Protein AF-A0A329R8V1-F1 (afdb_monomer)

Foldseek 3Di:
DDDDDDDDPCPVVVVVVVQVVQVVVVVCCVVVPVVVFAPPVFKDFDDDDRNDTDMDGNDPCCLVPGGDPVCNVVCVVCVVVPDQDDPDDVSNVVSPDDVPPDPPPDD

Solvent-accessible surface area (backbone atoms only — not comparable to full-atom values): 6834 Å² total; per-residue (Å²): 136,83,85,79,85,77,84,79,78,56,62,61,59,52,53,50,50,54,53,52,52,46,48,50,50,54,50,42,46,43,53,72,44,50,58,61,42,32,54,76,92,43,44,45,83,74,53,74,60,88,92,47,77,44,69,50,60,76,51,98,52,43,97,77,71,51,44,41,78,92,45,49,67,61,41,72,76,48,44,63,83,80,42,79,47,70,94,42,74,66,52,32,55,68,57,58,74,52,92,89,64,72,74,84,88,78,130

Sequence (107 aa):
MKNRRLNNKNPIHLSIAIYQLAKLRMLQFYYDCIDFYFDRSDFQYQDMDSDSAYIAFSCEKPFQDCIKPELREHFQEHKYDWFPRDYNTDAAKFDRRTPGLFKDEWS

Organism: NCBI:txid29920

Radius of gyration: 19.55 Å; Cα contacts (8 Å, |Δi|>4): 66; chains: 1; bounding box: 49×34×57 Å

pLDDT: mean 86.56, std 15.16, range [40.62, 98.06]

Mean predicted aligned error: 7.86 Å

Secondary structure (DSSP, 8-state):
-PPP-----THHH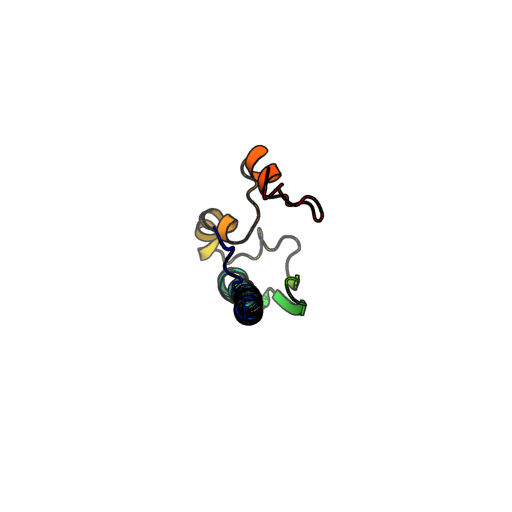HHHHHHHHHHHHHHHIIIIIIIHHB-TTSEEEEEEETTEEEEEESSSSHHHHTB-GGGHHHHHHHGGGTS---SSHHHHHHH---TT----S--

Structure (mmCIF, N/CA/C/O backbone):
data_AF-A0A329R8V1-F1
#
_entry.id   AF-A0A329R8V1-F1
#
loop_
_atom_site.group_PDB
_atom_site.id
_atom_site.type_symbol
_atom_site.label_atom_id
_atom_site.label_alt_id
_atom_site.label_comp_id
_atom_site.label_asym_id
_atom_site.label_entity_id
_atom_site.label_seq_id
_atom_site.pdbx_PDB_ins_code
_atom_site.Cartn_x
_atom_site.Cartn_y
_atom_site.Cartn_z
_atom_site.occupancy
_atom_site.B_iso_or_equiv
_atom_site.auth_seq_id
_atom_site.auth_comp_id
_atom_site.auth_asym_id
_atom_site.auth_atom_id
_atom_site.pdbx_PDB_model_num
ATOM 1 N N . MET A 1 1 ? 32.759 16.607 -37.769 1.00 54.06 1 MET A N 1
ATOM 2 C CA . MET A 1 1 ? 32.896 15.528 -36.761 1.00 54.06 1 MET A CA 1
ATOM 3 C C . MET A 1 1 ? 32.081 14.327 -37.214 1.00 54.06 1 MET A C 1
ATOM 5 O O . MET A 1 1 ? 30.999 14.526 -37.747 1.00 54.06 1 MET A O 1
ATOM 9 N N . LYS A 1 2 ? 32.602 13.102 -37.078 1.00 61.50 2 LYS A N 1
ATOM 10 C CA . LYS A 1 2 ? 31.898 11.878 -37.496 1.00 61.50 2 LYS A CA 1
ATOM 11 C C . LYS A 1 2 ? 31.051 11.387 -36.317 1.00 61.50 2 LYS A C 1
ATOM 13 O O . LYS A 1 2 ? 31.611 11.068 -35.272 1.00 61.50 2 LYS A O 1
ATOM 18 N N . ASN A 1 3 ? 29.727 11.356 -36.463 1.00 64.50 3 ASN A N 1
ATOM 19 C CA . ASN A 1 3 ? 28.836 10.907 -35.391 1.00 64.50 3 ASN A CA 1
ATOM 20 C C . ASN A 1 3 ? 29.094 9.426 -35.078 1.00 64.50 3 ASN A C 1
ATOM 22 O O . ASN A 1 3 ? 29.058 8.574 -35.969 1.00 64.50 3 ASN A O 1
ATOM 26 N N . ARG A 1 4 ? 29.376 9.119 -33.808 1.00 78.12 4 ARG A N 1
ATOM 27 C CA . ARG A 1 4 ? 29.599 7.749 -33.336 1.00 78.12 4 ARG A CA 1
ATOM 28 C C . ARG A 1 4 ? 28.242 7.067 -33.159 1.00 78.12 4 ARG A C 1
ATOM 30 O O . ARG A 1 4 ? 27.441 7.503 -32.340 1.00 78.12 4 ARG A O 1
ATOM 37 N N . ARG A 1 5 ? 27.975 5.990 -33.905 1.00 74.12 5 ARG A N 1
ATOM 38 C CA . ARG A 1 5 ? 26.802 5.134 -33.655 1.00 74.12 5 ARG A CA 1
ATOM 39 C C . ARG A 1 5 ? 27.040 4.332 -32.377 1.00 74.12 5 ARG A C 1
ATOM 41 O O . ARG A 1 5 ? 27.910 3.464 -32.348 1.00 74.12 5 ARG A O 1
ATOM 48 N N . LEU A 1 6 ? 26.282 4.639 -31.330 1.00 72.69 6 LEU A N 1
ATOM 49 C CA . LEU A 1 6 ? 26.233 3.848 -30.104 1.00 72.69 6 LEU A CA 1
ATOM 50 C C . LEU A 1 6 ? 25.145 2.782 -30.262 1.00 72.69 6 LEU A C 1
ATOM 52 O O . LEU A 1 6 ? 24.002 3.108 -30.567 1.00 72.69 6 LEU A O 1
ATOM 56 N N .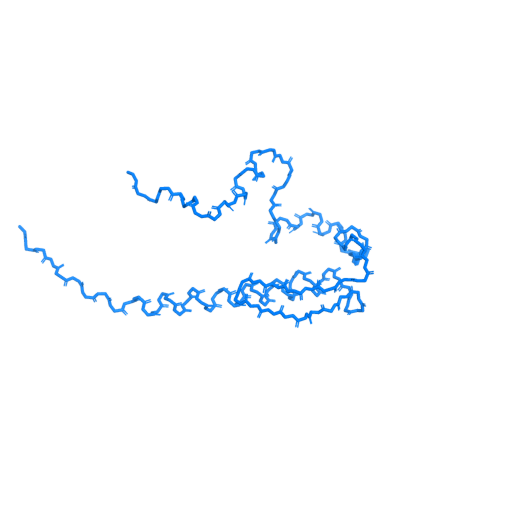 ASN A 1 7 ? 25.502 1.510 -30.083 1.00 69.75 7 ASN A N 1
ATOM 57 C CA . ASN A 1 7 ? 24.542 0.411 -30.107 1.00 69.75 7 ASN A CA 1
ATOM 58 C C . ASN A 1 7 ? 24.135 0.089 -28.664 1.00 69.75 7 ASN A C 1
ATOM 60 O O . ASN A 1 7 ? 24.884 -0.566 -27.937 1.00 69.75 7 ASN A O 1
ATOM 64 N N . ASN A 1 8 ? 22.994 0.622 -28.225 1.00 67.81 8 ASN A N 1
ATOM 65 C CA . ASN A 1 8 ? 22.540 0.483 -26.848 1.00 67.81 8 ASN A CA 1
ATOM 66 C C . ASN A 1 8 ? 21.790 -0.845 -26.657 1.00 67.81 8 ASN A C 1
ATOM 68 O O . ASN A 1 8 ? 20.599 -0.934 -26.932 1.00 67.81 8 ASN A O 1
ATOM 72 N N . LYS A 1 9 ? 22.486 -1.880 -26.170 1.00 65.19 9 LYS A N 1
ATOM 73 C CA . LYS A 1 9 ? 21.876 -3.167 -25.772 1.00 65.19 9 LYS A CA 1
ATOM 74 C C . LYS A 1 9 ? 21.241 -3.138 -24.366 1.00 65.19 9 LYS A C 1
ATOM 76 O O . LYS A 1 9 ? 20.710 -4.145 -23.915 1.00 65.19 9 LYS A O 1
ATOM 81 N N . ASN A 1 10 ? 21.281 -1.990 -23.685 1.00 75.25 10 ASN A N 1
ATOM 82 C CA . ASN A 1 10 ? 20.790 -1.773 -22.320 1.00 75.25 10 ASN A CA 1
ATOM 83 C C . ASN A 1 10 ? 19.250 -1.693 -22.116 1.00 75.25 10 ASN A C 1
ATOM 85 O O . ASN A 1 10 ? 18.831 -1.771 -20.962 1.00 75.25 10 ASN A O 1
ATOM 89 N N . PRO A 1 11 ? 18.371 -1.570 -23.142 1.00 80.06 11 PRO A N 1
ATOM 90 C CA . PRO A 1 11 ? 16.924 -1.514 -22.906 1.00 80.06 11 PRO A CA 1
ATOM 91 C C . PRO A 1 11 ? 16.382 -2.734 -22.156 1.00 80.06 11 PRO A C 1
ATOM 93 O O . PRO A 1 11 ? 15.529 -2.580 -21.295 1.00 80.06 11 PRO A O 1
ATOM 96 N N . ILE A 1 12 ? 16.928 -3.929 -22.412 1.00 85.50 12 ILE A N 1
ATOM 97 C CA . ILE A 1 12 ? 16.493 -5.164 -21.743 1.00 85.50 12 ILE A CA 1
ATOM 98 C C . ILE A 1 12 ? 16.773 -5.102 -20.237 1.00 85.50 12 ILE A C 1
ATOM 100 O O . ILE A 1 12 ? 15.899 -5.425 -19.438 1.00 85.50 12 ILE A O 1
ATOM 104 N N . HIS A 1 13 ? 17.966 -4.659 -19.830 1.00 87.12 13 HIS A N 1
ATOM 105 C CA . HIS A 1 13 ? 18.305 -4.544 -18.408 1.00 87.12 13 HIS A CA 1
ATOM 106 C C . HIS A 1 13 ? 17.442 -3.496 -17.707 1.00 87.12 13 HIS A C 1
ATOM 108 O O . HIS A 1 13 ? 16.982 -3.735 -16.594 1.00 87.12 13 HIS A O 1
ATOM 114 N N . LEU A 1 14 ? 17.183 -2.366 -18.373 1.00 89.19 14 LEU A N 1
ATOM 115 C CA . LEU A 1 14 ? 16.302 -1.329 -17.847 1.00 89.19 14 LEU A CA 1
ATOM 116 C C . LEU A 1 14 ? 14.871 -1.853 -17.665 1.00 89.19 14 LEU A C 1
ATOM 118 O O . LEU A 1 14 ? 14.290 -1.673 -16.599 1.00 89.19 14 LEU A O 1
ATOM 122 N N . SER A 1 15 ? 14.323 -2.545 -18.668 1.00 89.06 15 SER A N 1
ATOM 123 C CA . SER A 1 15 ? 12.988 -3.146 -18.586 1.00 89.06 15 SER A CA 1
ATOM 124 C C . SER A 1 15 ? 12.889 -4.171 -17.456 1.00 89.06 15 SER A C 1
ATOM 126 O O . SER A 1 15 ? 11.915 -4.155 -16.706 1.00 89.06 15 SER A O 1
ATOM 128 N N . ILE A 1 16 ? 13.908 -5.023 -17.290 1.00 91.69 16 ILE A N 1
ATOM 129 C CA . ILE A 1 16 ? 13.970 -5.979 -16.177 1.00 91.69 16 ILE A CA 1
ATOM 130 C C . ILE A 1 16 ? 13.995 -5.230 -14.843 1.00 91.69 16 ILE A C 1
ATOM 132 O O . ILE A 1 16 ? 13.208 -5.557 -13.961 1.00 91.69 16 ILE A O 1
ATOM 136 N N . ALA A 1 17 ? 14.850 -4.217 -14.690 1.00 92.56 17 ALA A N 1
ATOM 137 C CA . ALA A 1 17 ? 14.955 -3.463 -13.445 1.00 92.56 17 ALA A CA 1
ATOM 138 C C . ALA A 1 17 ? 13.630 -2.783 -13.069 1.00 92.56 17 ALA A C 1
ATOM 140 O O . ALA A 1 17 ? 13.177 -2.939 -11.939 1.00 92.56 17 ALA A O 1
ATOM 141 N N . ILE A 1 18 ? 12.972 -2.100 -14.012 1.00 91.62 18 ILE A N 1
ATOM 142 C CA . ILE A 1 18 ? 11.672 -1.447 -13.778 1.00 91.62 18 ILE A CA 1
ATOM 143 C C . ILE A 1 18 ? 10.630 -2.475 -13.329 1.00 91.62 18 ILE A C 1
ATOM 145 O O . ILE A 1 18 ? 9.958 -2.269 -12.322 1.00 91.62 18 ILE A O 1
ATOM 149 N N . TYR A 1 19 ? 10.529 -3.604 -14.034 1.00 92.62 19 TYR A N 1
ATOM 150 C CA . TYR A 1 19 ? 9.554 -4.641 -13.707 1.00 92.62 19 TYR A CA 1
ATOM 151 C C . TYR A 1 19 ? 9.813 -5.285 -12.338 1.00 92.62 19 TYR A C 1
ATOM 153 O O . TYR A 1 19 ? 8.879 -5.497 -11.567 1.00 92.62 19 TYR A O 1
ATOM 161 N N . GLN A 1 20 ? 11.074 -5.568 -12.003 1.00 94.75 20 GLN A N 1
ATOM 162 C CA . GLN A 1 20 ? 11.426 -6.139 -10.699 1.00 94.75 20 GLN A CA 1
ATOM 163 C C . GLN A 1 20 ? 11.193 -5.145 -9.557 1.00 94.75 20 GLN A C 1
ATOM 165 O O . GLN A 1 20 ? 10.688 -5.533 -8.507 1.00 94.75 20 GLN A O 1
ATOM 170 N N . LEU A 1 21 ? 11.503 -3.862 -9.763 1.00 95.31 21 LEU A N 1
ATOM 171 C CA . LEU A 1 21 ? 11.243 -2.819 -8.772 1.00 95.31 21 LEU A CA 1
ATOM 172 C C . LEU A 1 21 ? 9.742 -2.601 -8.554 1.00 95.31 21 LEU A C 1
ATOM 174 O O . LEU A 1 21 ? 9.327 -2.433 -7.412 1.00 95.31 21 LEU A O 1
ATOM 178 N N . ALA A 1 22 ? 8.925 -2.666 -9.609 1.00 93.81 22 ALA A N 1
ATOM 179 C CA . ALA A 1 22 ? 7.470 -2.593 -9.484 1.00 93.81 22 ALA A CA 1
ATOM 180 C C . ALA A 1 22 ? 6.918 -3.752 -8.635 1.00 93.81 22 ALA A C 1
ATOM 182 O O . ALA A 1 22 ? 6.182 -3.518 -7.678 1.00 93.81 22 ALA A O 1
ATOM 183 N N . LYS A 1 23 ? 7.355 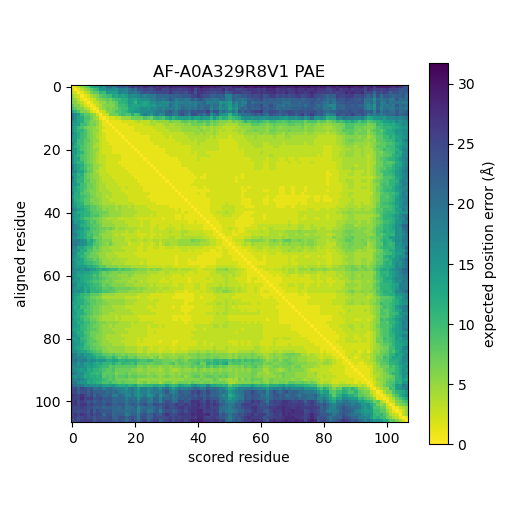-4.992 -8.899 1.00 94.62 23 LYS A N 1
ATOM 184 C CA . LYS A 1 23 ? 6.991 -6.157 -8.071 1.00 94.62 23 LYS A CA 1
ATOM 185 C C . LYS A 1 23 ? 7.416 -6.001 -6.622 1.00 94.62 23 LYS A C 1
ATOM 187 O O . LYS A 1 23 ? 6.631 -6.270 -5.718 1.00 94.62 23 LYS A O 1
ATOM 192 N N . LEU A 1 24 ? 8.660 -5.576 -6.404 1.00 96.44 24 LEU A N 1
ATOM 193 C CA . LEU A 1 24 ? 9.170 -5.349 -5.060 1.00 96.44 24 LEU A CA 1
ATOM 194 C C . LEU A 1 24 ? 8.318 -4.305 -4.340 1.00 96.44 24 LEU A C 1
ATOM 196 O O . LEU A 1 24 ? 7.958 -4.523 -3.191 1.00 96.44 24 LEU A O 1
ATOM 200 N N . ARG A 1 25 ? 7.928 -3.221 -5.021 1.00 95.06 25 ARG A N 1
ATOM 201 C CA . ARG A 1 25 ? 7.074 -2.186 -4.436 1.00 95.06 25 ARG A CA 1
ATOM 202 C C . ARG A 1 25 ? 5.692 -2.717 -4.055 1.00 95.06 25 ARG A C 1
ATOM 204 O O . ARG A 1 25 ? 5.194 -2.344 -2.998 1.00 95.06 25 ARG A O 1
ATOM 211 N N . MET A 1 26 ? 5.106 -3.609 -4.852 1.00 95.25 26 MET A N 1
ATOM 212 C CA . MET A 1 26 ? 3.841 -4.268 -4.503 1.00 95.25 26 MET A CA 1
ATOM 213 C C . MET A 1 26 ? 3.971 -5.173 -3.270 1.00 95.25 26 MET A C 1
ATOM 215 O O . MET A 1 26 ? 3.100 -5.161 -2.403 1.00 95.25 26 MET A O 1
ATOM 219 N N . LEU A 1 27 ? 5.080 -5.912 -3.146 1.00 95.69 27 LEU A N 1
ATOM 220 C CA . LEU A 1 27 ? 5.366 -6.719 -1.953 1.00 95.69 27 LEU A CA 1
ATOM 221 C C . LEU A 1 27 ? 5.619 -5.847 -0.719 1.00 95.69 27 LEU A C 1
ATOM 223 O O . LEU A 1 27 ? 5.105 -6.147 0.352 1.00 95.69 27 LEU A O 1
ATOM 227 N N . GLN A 1 28 ? 6.364 -4.753 -0.869 1.00 96.88 28 GLN A N 1
ATOM 228 C CA . GLN A 1 28 ? 6.575 -3.773 0.196 1.00 96.88 28 GLN A CA 1
ATOM 229 C C . GLN A 1 28 ? 5.253 -3.149 0.642 1.00 96.88 28 GLN A C 1
ATOM 231 O O . GLN A 1 28 ? 5.005 -3.034 1.831 1.00 96.88 28 GLN A O 1
ATOM 236 N N . PHE A 1 29 ? 4.359 -2.809 -0.288 1.00 96.06 29 PHE A N 1
ATOM 237 C CA . PHE A 1 29 ? 3.031 -2.322 0.076 1.00 96.06 29 PHE A CA 1
ATOM 238 C C . PHE A 1 29 ? 2.254 -3.362 0.896 1.00 96.06 29 PHE A C 1
ATOM 240 O O . PHE A 1 29 ? 1.626 -3.020 1.894 1.00 96.06 29 PHE A O 1
ATOM 247 N N . TYR A 1 30 ? 2.341 -4.643 0.537 1.00 96.69 30 TYR A N 1
ATOM 248 C CA . TYR A 1 30 ? 1.722 -5.703 1.328 1.00 96.69 30 TYR A CA 1
ATOM 249 C C . TYR A 1 30 ? 2.334 -5.830 2.733 1.00 96.69 30 TYR A C 1
ATOM 251 O O . TYR A 1 30 ? 1.601 -5.748 3.713 1.00 96.69 30 TYR A O 1
ATOM 259 N N . TYR A 1 31 ? 3.651 -6.016 2.851 1.00 97.31 31 TYR A N 1
ATOM 260 C CA . TYR A 1 31 ? 4.291 -6.324 4.137 1.00 97.31 31 TYR A CA 1
ATOM 261 C C . TYR A 1 31 ? 4.527 -5.090 5.013 1.00 97.31 31 TYR A C 1
ATOM 263 O O . TYR A 1 31 ? 4.236 -5.116 6.206 1.00 97.31 31 TYR A O 1
ATOM 271 N N . ASP A 1 32 ? 5.016 -4.001 4.426 1.00 97.62 32 ASP A N 1
ATOM 272 C CA . ASP A 1 32 ? 5.471 -2.815 5.158 1.00 97.62 32 ASP A CA 1
ATOM 273 C C . ASP A 1 32 ? 4.340 -1.787 5.367 1.00 97.62 32 ASP A C 1
ATOM 275 O O . ASP A 1 32 ? 4.492 -0.852 6.153 1.00 97.62 32 ASP A O 1
ATOM 279 N N . CYS A 1 33 ? 3.199 -1.946 4.682 1.00 96.69 33 CYS A N 1
ATOM 280 C CA . CYS A 1 33 ? 2.003 -1.128 4.899 1.00 96.69 33 CYS A CA 1
ATOM 281 C C . CYS A 1 33 ? 0.836 -1.971 5.429 1.00 96.69 33 CYS A C 1
ATOM 283 O O . CYS A 1 33 ? 0.432 -1.796 6.578 1.00 96.69 33 CYS A O 1
ATOM 285 N N . ILE A 1 34 ? 0.296 -2.898 4.634 1.00 97.31 34 ILE A N 1
ATOM 286 C CA . ILE A 1 34 ? -0.942 -3.602 5.006 1.00 97.31 34 ILE A CA 1
ATOM 287 C C . ILE A 1 34 ? -0.729 -4.534 6.213 1.00 97.31 34 ILE A C 1
ATOM 289 O O . ILE A 1 34 ? -1.361 -4.348 7.247 1.00 97.31 34 ILE A O 1
ATOM 293 N N . ASP A 1 35 ? 0.196 -5.491 6.142 1.00 97.56 35 ASP A N 1
ATOM 294 C CA . ASP A 1 35 ? 0.453 -6.449 7.235 1.00 97.56 35 ASP A CA 1
ATOM 295 C C . ASP A 1 35 ? 1.016 -5.758 8.494 1.00 97.56 35 ASP A C 1
ATOM 297 O O . ASP A 1 35 ? 0.752 -6.168 9.630 1.00 97.56 35 ASP A O 1
ATOM 301 N N . PHE A 1 36 ? 1.763 -4.664 8.306 1.00 97.88 36 PHE A N 1
ATOM 302 C CA . PHE A 1 36 ? 2.305 -3.871 9.405 1.00 97.88 36 PHE A CA 1
ATOM 303 C C . PHE A 1 36 ? 1.195 -3.183 10.213 1.00 97.88 36 PHE A C 1
ATOM 305 O O . PHE A 1 36 ? 1.099 -3.406 11.422 1.00 97.88 36 PHE A O 1
ATOM 312 N N . TYR A 1 37 ? 0.317 -2.407 9.568 1.00 98.06 37 TYR A N 1
ATOM 313 C CA . TYR A 1 37 ? -0.682 -1.583 10.264 1.00 98.06 37 TYR A CA 1
ATOM 314 C C . TYR A 1 37 ? -1.978 -2.311 10.638 1.00 98.06 37 TYR A C 1
ATOM 316 O O . TYR A 1 37 ? -2.671 -1.853 11.549 1.00 98.06 37 TYR A O 1
ATOM 324 N N . PHE A 1 38 ? -2.309 -3.421 9.977 1.00 98.06 38 PHE A N 1
ATOM 325 C CA . PHE A 1 38 ? -3.573 -4.141 10.160 1.00 98.06 38 PHE A CA 1
ATOM 326 C C . PHE A 1 38 ? -3.348 -5.532 10.751 1.00 98.06 38 PHE A C 1
ATOM 328 O O . PHE A 1 38 ? -2.304 -6.150 10.531 1.00 98.06 38 PHE A O 1
ATOM 335 N N . ASP A 1 39 ? -4.299 -6.027 11.544 1.00 97.25 39 ASP A N 1
ATOM 336 C CA . ASP A 1 39 ? -4.282 -7.434 11.947 1.00 97.25 39 ASP A CA 1
ATOM 337 C C . ASP A 1 39 ? -4.685 -8.318 10.759 1.00 97.25 39 ASP A C 1
ATOM 339 O O . ASP A 1 39 ? -5.555 -7.954 9.968 1.00 97.25 39 ASP A O 1
ATOM 343 N N . ARG A 1 40 ? -4.074 -9.498 10.627 1.00 96.31 40 ARG A N 1
ATOM 344 C CA . ARG A 1 40 ? -4.406 -10.445 9.552 1.00 96.31 40 ARG A CA 1
ATOM 345 C C . ARG A 1 40 ? -5.837 -10.972 9.645 1.00 96.31 40 ARG A C 1
ATOM 347 O O . ARG A 1 40 ? -6.345 -11.466 8.646 1.00 96.31 40 ARG A O 1
ATOM 354 N N . SER A 1 41 ? -6.491 -10.888 10.805 1.00 96.75 41 SER A N 1
ATOM 355 C CA . SER A 1 41 ? -7.921 -11.192 10.921 1.00 96.75 41 SER A CA 1
ATOM 356 C C . SER A 1 41 ? -8.821 -10.116 10.312 1.00 96.75 41 SER A C 1
ATOM 358 O O . SER A 1 41 ? -9.983 -10.397 10.029 1.00 96.75 41 SER A O 1
ATOM 360 N N . ASP A 1 42 ? -8.305 -8.900 10.113 1.00 97.06 42 ASP A N 1
ATOM 361 C CA . ASP A 1 42 ? -9.073 -7.741 9.650 1.00 97.06 42 ASP A CA 1
ATOM 362 C C . ASP A 1 42 ? -8.982 -7.497 8.145 1.00 97.06 42 ASP A C 1
ATOM 364 O O . ASP A 1 42 ? -9.659 -6.605 7.628 1.00 97.06 42 ASP A O 1
ATOM 368 N N . PHE A 1 43 ? -8.182 -8.277 7.416 1.00 97.44 43 PHE A N 1
ATOM 369 C CA . PHE A 1 43 ? -8.137 -8.181 5.965 1.00 97.44 43 PHE A CA 1
ATOM 370 C C . PHE A 1 43 ? -7.900 -9.523 5.280 1.00 97.44 43 PHE A C 1
ATOM 372 O O . PHE A 1 43 ? -7.246 -10.420 5.801 1.00 97.44 43 PHE A O 1
ATOM 379 N N . GLN A 1 44 ? -8.395 -9.627 4.051 1.00 97.62 44 GLN A N 1
ATOM 380 C CA . GLN A 1 44 ? -8.091 -10.716 3.139 1.00 97.62 44 GLN A CA 1
ATOM 381 C C . GLN A 1 44 ? -7.535 -10.135 1.845 1.00 97.62 44 GLN A C 1
ATOM 383 O O . GLN A 1 44 ? -8.215 -9.394 1.131 1.00 97.62 44 GLN A O 1
ATOM 388 N N . TYR A 1 45 ? -6.304 -10.517 1.523 1.00 95.31 45 TYR A N 1
ATOM 389 C CA . TYR A 1 45 ? -5.715 -10.233 0.224 1.00 95.31 45 TYR A CA 1
ATOM 390 C C . TYR A 1 45 ? -6.307 -11.194 -0.811 1.00 95.31 45 TYR A C 1
ATOM 392 O O . TYR A 1 45 ? -6.252 -12.413 -0.623 1.00 95.31 45 TYR A O 1
ATOM 400 N N . GLN A 1 46 ? -6.934 -10.655 -1.855 1.00 95.56 46 GLN A N 1
ATOM 401 C CA . GLN A 1 46 ? -7.692 -11.443 -2.829 1.00 95.56 46 GLN A CA 1
ATOM 402 C C . GLN A 1 46 ? -6.885 -11.689 -4.095 1.00 95.56 46 GLN A C 1
ATOM 404 O O . GLN A 1 46 ? -6.731 -12.836 -4.505 1.00 95.56 46 GLN A O 1
ATOM 409 N N . ASP A 1 47 ? -6.372 -10.617 -4.695 1.00 94.62 47 ASP A N 1
ATOM 410 C CA . ASP A 1 47 ? -5.640 -10.690 -5.954 1.00 94.62 47 ASP A CA 1
ATOM 411 C C . ASP A 1 47 ? -4.685 -9.501 -6.117 1.00 94.62 47 ASP A C 1
ATOM 413 O O . ASP A 1 47 ? -4.875 -8.440 -5.512 1.00 94.62 47 ASP A O 1
ATOM 417 N N . MET A 1 48 ? -3.661 -9.689 -6.944 1.00 92.44 48 MET A N 1
ATOM 418 C CA . MET A 1 48 ? -2.709 -8.663 -7.361 1.00 92.44 48 MET A CA 1
ATOM 419 C C . MET A 1 48 ? -2.480 -8.788 -8.864 1.00 92.44 48 MET A C 1
ATOM 421 O O . MET A 1 48 ? -1.934 -9.791 -9.323 1.00 92.44 48 MET A O 1
ATOM 425 N N . ASP A 1 49 ? -2.799 -7.735 -9.614 1.00 92.44 49 ASP A N 1
ATOM 426 C CA . ASP A 1 49 ? -2.439 -7.639 -11.028 1.00 92.44 49 ASP A CA 1
ATOM 427 C C . ASP A 1 49 ? -1.513 -6.447 -11.252 1.00 92.44 49 ASP A C 1
ATOM 429 O O . ASP A 1 49 ? -1.933 -5.295 -11.146 1.00 92.44 49 ASP A O 1
ATOM 433 N N . SER A 1 50 ? -0.259 -6.749 -11.596 1.00 86.25 50 SER A N 1
ATOM 434 C CA . SER A 1 50 ? 0.786 -5.809 -12.016 1.00 86.25 50 SER A CA 1
ATOM 435 C C . SER A 1 50 ? 1.138 -4.724 -10.987 1.00 86.25 50 SER A C 1
ATOM 437 O O . SER A 1 50 ? 2.166 -4.831 -10.319 1.00 86.25 50 SER A O 1
ATOM 439 N N . ASP A 1 51 ? 0.311 -3.691 -10.866 1.00 86.69 51 ASP A N 1
ATOM 440 C CA . ASP A 1 51 ? 0.431 -2.553 -9.951 1.00 86.69 51 ASP A CA 1
ATOM 441 C C . ASP A 1 51 ? -0.869 -2.273 -9.165 1.00 86.69 51 ASP A C 1
ATOM 443 O O . ASP A 1 51 ? -0.994 -1.250 -8.492 1.00 86.69 51 ASP A O 1
ATOM 447 N N . SER A 1 52 ? -1.827 -3.202 -9.212 1.00 89.50 52 SER A N 1
ATOM 448 C CA . SER A 1 52 ? -3.095 -3.154 -8.484 1.00 89.50 52 SER A CA 1
ATOM 449 C C . SER A 1 52 ? -3.173 -4.247 -7.414 1.00 89.50 52 SER A C 1
ATOM 451 O O . SER A 1 52 ? -2.614 -5.333 -7.567 1.00 89.50 52 SER A O 1
ATOM 453 N N . ALA A 1 53 ? -3.855 -3.946 -6.308 1.00 93.31 53 ALA A N 1
ATOM 454 C CA . ALA A 1 53 ? -4.050 -4.848 -5.177 1.00 93.31 53 ALA A CA 1
ATOM 455 C C . ALA A 1 53 ? -5.522 -4.835 -4.752 1.00 93.31 53 ALA A C 1
ATOM 457 O O . ALA A 1 53 ? -6.058 -3.778 -4.411 1.00 93.31 53 ALA A O 1
ATOM 458 N N . TYR A 1 54 ? -6.159 -6.004 -4.733 1.00 95.12 54 TYR A N 1
ATOM 459 C CA . TYR A 1 54 ? -7.538 -6.180 -4.286 1.00 95.12 54 TYR A CA 1
ATOM 460 C C . TYR A 1 54 ? -7.542 -6.753 -2.872 1.00 95.12 54 TYR A C 1
ATOM 462 O O . TYR A 1 54 ? -7.112 -7.885 -2.637 1.00 95.12 54 TYR A O 1
ATOM 470 N N . ILE A 1 55 ? -8.007 -5.947 -1.919 1.00 96.31 55 ILE A N 1
ATOM 471 C CA . ILE A 1 55 ? -7.975 -6.265 -0.492 1.00 96.31 55 ILE A CA 1
ATOM 472 C C . ILE A 1 55 ? -9.360 -6.008 0.088 1.00 96.31 55 ILE A C 1
ATOM 474 O O . ILE A 1 55 ? -9.899 -4.908 -0.035 1.00 96.31 55 ILE A O 1
ATOM 478 N N . ALA A 1 56 ? -9.929 -7.028 0.722 1.00 97.12 56 ALA A N 1
ATOM 479 C CA . ALA A 1 56 ? -11.141 -6.891 1.514 1.00 97.12 56 ALA A CA 1
ATOM 480 C C . ALA A 1 56 ? -10.764 -6.622 2.970 1.00 97.12 56 ALA A C 1
ATOM 482 O O . ALA A 1 56 ? -9.867 -7.277 3.492 1.00 97.12 56 ALA A O 1
ATOM 483 N N . PHE A 1 57 ? -11.466 -5.700 3.623 1.00 97.56 57 PHE A N 1
ATOM 484 C CA . PHE A 1 57 ? -11.279 -5.378 5.036 1.00 97.56 57 PHE A CA 1
ATOM 485 C C . PHE A 1 57 ? -12.539 -5.697 5.843 1.00 97.56 57 PHE A C 1
ATOM 487 O O . PHE A 1 57 ? -13.643 -5.705 5.297 1.00 97.56 57 PHE A O 1
ATOM 494 N N . SER A 1 58 ? -12.372 -5.935 7.143 1.00 96.12 58 SER A N 1
ATOM 495 C CA . SER A 1 58 ? -13.465 -6.200 8.084 1.00 96.12 58 SER A CA 1
ATOM 496 C C . SER A 1 58 ? -14.290 -4.947 8.420 1.00 96.12 58 SER A C 1
ATOM 498 O O . SER A 1 58 ? -15.488 -5.067 8.676 1.00 96.12 58 SER A O 1
ATOM 500 N N . CYS A 1 59 ? -13.685 -3.750 8.387 1.00 94.44 59 CYS A N 1
ATOM 501 C CA . CYS A 1 59 ? -14.355 -2.476 8.686 1.00 94.44 59 CYS A CA 1
ATOM 502 C C . CYS A 1 59 ? -14.670 -1.648 7.423 1.00 94.44 59 CYS A C 1
ATOM 504 O O . CYS A 1 59 ? -13.973 -1.724 6.413 1.00 94.44 59 CYS A O 1
ATOM 506 N N . GLU A 1 60 ? -15.676 -0.769 7.512 1.00 94.75 60 GLU A N 1
ATOM 507 C CA . GLU A 1 60 ? -16.063 0.153 6.428 1.00 94.75 60 GLU A CA 1
ATOM 508 C C . GLU A 1 60 ? -15.000 1.233 6.154 1.00 94.75 60 GLU A C 1
ATOM 510 O O . GLU A 1 60 ? -14.801 1.636 5.007 1.00 94.75 60 GLU A O 1
ATOM 515 N N . LYS A 1 61 ? -14.278 1.685 7.193 1.00 94.94 61 LYS A N 1
ATOM 516 C CA . LYS A 1 61 ? -13.197 2.682 7.085 1.00 94.94 61 LYS A CA 1
ATOM 517 C C . LYS A 1 61 ? -11.881 2.137 7.652 1.00 94.94 61 LYS A C 1
ATOM 519 O O . LYS A 1 61 ? -11.458 2.542 8.736 1.00 94.94 61 LYS A O 1
ATOM 524 N N . PRO A 1 62 ? -11.180 1.252 6.924 1.00 94.62 62 PRO A N 1
ATOM 525 C CA . PRO A 1 62 ? -10.044 0.510 7.470 1.00 94.62 62 PRO A CA 1
ATOM 526 C C . PRO A 1 62 ? -8.938 1.402 8.033 1.00 94.62 62 PRO A C 1
ATOM 528 O O . PRO A 1 62 ? -8.516 1.227 9.171 1.00 94.62 62 PRO A O 1
ATOM 531 N N . PHE A 1 63 ? -8.542 2.429 7.281 1.00 92.94 63 PHE A N 1
ATOM 532 C CA . PHE A 1 63 ? -7.476 3.366 7.654 1.00 92.94 63 PHE A CA 1
ATOM 533 C C . PHE A 1 63 ? -7.845 4.346 8.787 1.00 92.94 63 PHE A C 1
ATOM 535 O O . PHE A 1 63 ? -7.060 5.236 9.110 1.00 92.94 63 PHE A O 1
ATOM 542 N N . GLN A 1 64 ? -9.039 4.218 9.370 1.00 91.69 64 GLN A N 1
ATOM 543 C CA . GLN A 1 64 ? -9.471 4.954 10.563 1.00 91.69 64 GLN A CA 1
ATOM 544 C C . GLN A 1 64 ? -9.736 3.987 11.721 1.00 91.69 64 GLN A C 1
ATOM 546 O O . GLN A 1 64 ? -9.284 4.229 12.841 1.00 91.69 64 GLN A O 1
ATOM 551 N N . ASP A 1 65 ? -10.409 2.872 11.428 1.00 94.25 65 ASP A N 1
ATOM 552 C CA . ASP A 1 65 ? -10.999 2.011 12.450 1.00 94.25 65 ASP A CA 1
ATOM 553 C C . ASP A 1 65 ? -10.166 0.752 12.733 1.00 94.25 65 ASP A C 1
ATOM 555 O O . ASP A 1 65 ? -9.995 0.405 13.903 1.00 94.25 65 ASP A O 1
ATOM 559 N N . CYS A 1 66 ? -9.607 0.097 11.704 1.00 95.12 66 CYS A N 1
ATOM 560 C CA . CYS A 1 66 ? -8.911 -1.191 11.863 1.00 95.12 66 CYS A CA 1
ATOM 561 C C . CYS A 1 66 ? -7.379 -1.070 12.036 1.00 95.12 66 CYS A C 1
ATOM 563 O O . CYS A 1 66 ? -6.691 -2.087 12.107 1.00 95.12 66 CYS A O 1
ATOM 565 N N . ILE A 1 67 ? -6.807 0.141 12.069 1.00 97.00 67 ILE A N 1
ATOM 566 C CA . ILE A 1 67 ? -5.368 0.299 12.343 1.00 97.00 67 ILE A CA 1
ATOM 567 C C . ILE A 1 67 ? -5.090 -0.107 13.791 1.00 97.00 67 ILE A C 1
ATOM 569 O O . ILE A 1 67 ? -5.727 0.426 14.714 1.00 97.00 67 ILE A O 1
ATOM 573 N N . LYS A 1 68 ? -4.093 -0.984 13.974 1.00 97.19 68 LYS A N 1
ATOM 574 C CA . LYS A 1 68 ? -3.580 -1.421 15.281 1.00 97.19 68 LYS A CA 1
ATOM 575 C C . LYS A 1 68 ? -3.398 -0.210 16.209 1.00 97.19 68 LYS A C 1
ATOM 577 O O . LYS A 1 68 ? -2.692 0.729 15.823 1.00 97.19 68 LYS A O 1
ATOM 582 N N . PRO A 1 69 ? -4.040 -0.173 17.394 1.00 96.38 69 PRO A N 1
ATOM 583 C CA . PRO A 1 69 ? -4.069 1.015 18.248 1.00 96.38 69 PRO A CA 1
ATOM 584 C C . PRO A 1 69 ? -2.690 1.617 18.538 1.00 96.38 69 PRO A C 1
ATOM 586 O O . PRO A 1 69 ? -2.530 2.835 18.497 1.00 96.38 69 PRO A O 1
ATOM 589 N N . GLU A 1 70 ? -1.695 0.765 18.766 1.00 97.81 70 GLU A N 1
ATOM 590 C CA . GLU A 1 70 ? -0.309 1.115 19.068 1.00 97.81 70 GLU A CA 1
ATOM 591 C C . GLU A 1 70 ? 0.471 1.705 17.881 1.00 97.81 70 GLU A C 1
ATOM 593 O O . GLU A 1 70 ? 1.502 2.335 18.089 1.00 97.81 70 GLU A O 1
ATOM 598 N N . LEU A 1 71 ? -0.021 1.555 16.645 1.00 97.75 71 LEU A N 1
ATOM 599 C CA . LEU A 1 71 ? 0.620 2.080 15.433 1.00 97.75 71 LEU A CA 1
ATOM 600 C C . LEU A 1 71 ? -0.081 3.315 14.859 1.00 97.75 71 LEU A C 1
ATOM 602 O O . LEU A 1 71 ? 0.344 3.829 13.826 1.00 97.75 71 LEU A O 1
ATOM 606 N N . ARG A 1 72 ? -1.149 3.815 15.489 1.00 96.50 72 ARG A N 1
ATOM 607 C 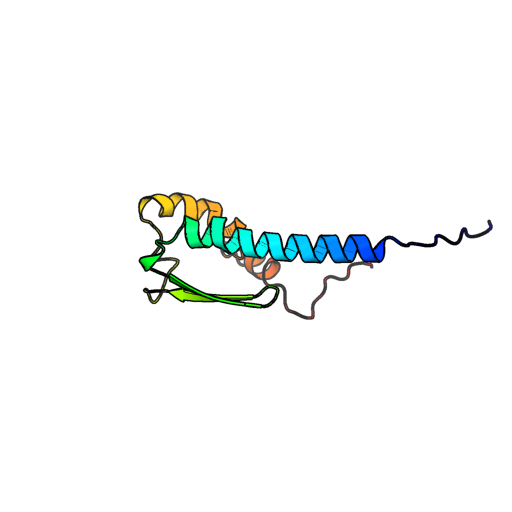CA . ARG A 1 72 ? -1.939 4.937 14.947 1.00 96.50 72 ARG A CA 1
ATOM 608 C C . ARG A 1 72 ? -1.137 6.228 14.808 1.00 96.50 72 ARG A C 1
ATOM 610 O O . ARG A 1 72 ? -1.291 6.917 13.804 1.00 96.50 72 ARG A O 1
ATOM 617 N N . GLU A 1 73 ? -0.296 6.546 15.790 1.00 97.56 73 GLU A N 1
ATOM 618 C CA . GLU A 1 73 ? 0.580 7.725 15.744 1.00 97.56 73 GLU A CA 1
ATOM 619 C C . GLU A 1 73 ? 1.602 7.587 14.612 1.00 97.56 73 GL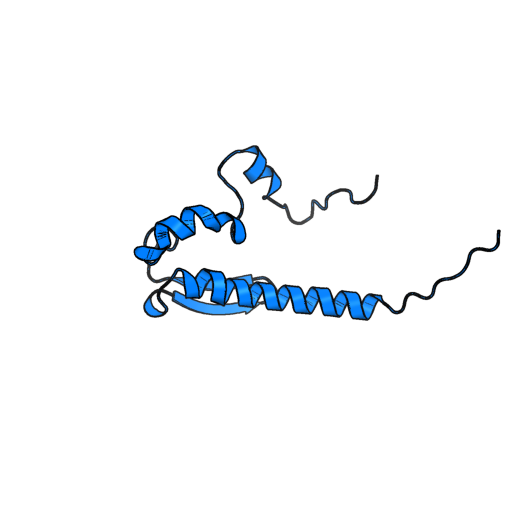U A C 1
ATOM 621 O O . GLU A 1 73 ? 1.627 8.416 13.703 1.00 97.56 73 GLU A O 1
ATOM 626 N N . HIS A 1 74 ? 2.316 6.458 14.581 1.00 97.75 74 HIS A N 1
ATOM 627 C CA . HIS A 1 74 ? 3.256 6.125 13.512 1.00 97.75 74 HIS A CA 1
ATOM 628 C C . HIS A 1 74 ? 2.596 6.183 12.124 1.00 97.75 74 HIS A C 1
ATOM 630 O O . HIS A 1 74 ? 3.164 6.721 11.177 1.00 97.75 74 HIS A O 1
ATOM 636 N N . PHE A 1 75 ? 1.365 5.684 11.984 1.00 97.06 75 PHE A N 1
ATOM 637 C CA . PHE A 1 75 ? 0.630 5.767 10.726 1.00 97.06 75 PHE A CA 1
ATOM 638 C C . PHE A 1 75 ? 0.371 7.215 10.304 1.00 97.06 75 PHE A C 1
ATOM 640 O O . PHE A 1 75 ? 0.536 7.536 9.133 1.00 97.06 75 PHE A O 1
ATOM 647 N N . GLN A 1 76 ? -0.018 8.111 11.215 1.00 95.31 76 GLN A N 1
ATOM 648 C CA . GLN A 1 76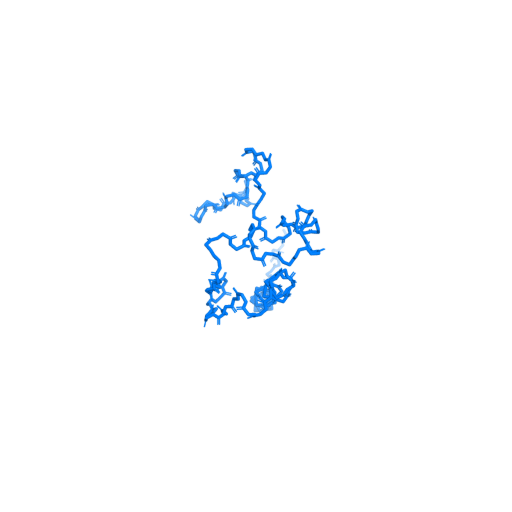 ? -0.260 9.510 10.841 1.00 95.31 76 GLN A CA 1
ATOM 649 C C . GLN A 1 76 ? 1.008 10.219 10.362 1.00 95.31 76 GLN A C 1
ATOM 651 O O . GLN A 1 76 ? 0.925 11.031 9.439 1.00 95.31 76 GLN A O 1
ATOM 656 N N . GLU A 1 77 ? 2.159 9.888 10.943 1.00 95.94 77 GLU A N 1
ATOM 657 C CA . GLU A 1 77 ? 3.458 10.440 10.549 1.00 95.94 77 GLU A CA 1
ATOM 658 C C . GLU A 1 77 ? 3.939 9.885 9.199 1.00 95.94 77 GLU A C 1
ATOM 660 O O . GLU A 1 77 ? 4.477 10.633 8.382 1.00 95.94 77 GLU A O 1
ATOM 665 N N . HIS A 1 78 ? 3.680 8.600 8.930 1.00 96.06 78 HIS A N 1
ATOM 666 C CA . HIS A 1 78 ? 4.250 7.865 7.794 1.00 96.06 78 HIS A CA 1
ATOM 667 C C . HIS A 1 78 ? 3.264 7.511 6.672 1.00 96.06 78 HIS A C 1
ATOM 669 O O . HIS A 1 78 ? 3.657 6.925 5.662 1.00 96.06 78 HIS A O 1
ATOM 675 N N . LYS A 1 79 ? 1.973 7.854 6.776 1.00 94.19 79 LYS A N 1
ATOM 676 C CA . LYS A 1 79 ? 0.973 7.484 5.752 1.00 94.19 79 LYS A CA 1
ATOM 677 C C . LYS A 1 79 ? 1.342 7.973 4.352 1.00 94.19 79 LYS A C 1
ATOM 679 O O . LYS A 1 79 ? 1.040 7.296 3.375 1.00 94.19 79 LYS A O 1
ATOM 684 N N . TYR A 1 80 ? 2.029 9.108 4.232 1.00 93.94 80 TYR A N 1
ATOM 685 C CA . TYR A 1 80 ? 2.411 9.662 2.931 1.00 93.94 80 TYR A CA 1
ATOM 686 C C . TYR A 1 80 ? 3.586 8.937 2.254 1.00 93.94 80 TYR A C 1
ATOM 688 O O . TYR A 1 80 ? 3.862 9.196 1.085 1.00 93.94 80 TYR A O 1
ATOM 696 N N . ASP A 1 81 ? 4.232 7.989 2.940 1.00 93.44 81 ASP A N 1
ATOM 697 C CA . ASP A 1 81 ? 5.203 7.071 2.326 1.00 93.44 81 ASP A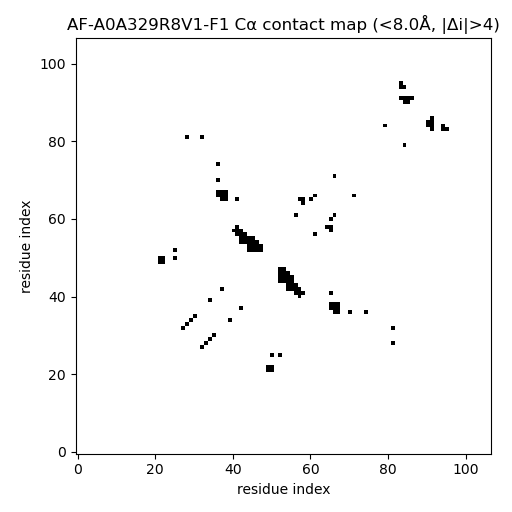 CA 1
ATOM 698 C C . ASP A 1 81 ? 4.510 6.047 1.404 1.00 93.44 81 ASP A C 1
ATOM 700 O O . ASP A 1 81 ? 5.141 5.437 0.530 1.00 93.44 81 ASP A O 1
ATOM 704 N N . TRP A 1 82 ? 3.196 5.876 1.585 1.00 93.25 82 TRP A N 1
ATOM 705 C CA . TRP A 1 82 ? 2.359 4.904 0.882 1.00 93.25 82 TRP A CA 1
ATOM 706 C C . TRP A 1 82 ? 1.198 5.545 0.119 1.00 93.25 82 TRP A C 1
ATOM 708 O O . TRP A 1 82 ? 0.847 5.067 -0.959 1.00 93.25 82 TRP A O 1
ATOM 718 N N . PHE A 1 83 ? 0.621 6.627 0.647 1.00 92.06 83 PHE A N 1
ATOM 719 C CA . PHE A 1 83 ? -0.584 7.268 0.123 1.00 92.06 83 PHE A CA 1
ATOM 720 C C . PHE A 1 83 ? -0.321 8.697 -0.381 1.00 92.06 83 PHE A C 1
ATOM 722 O O . PHE A 1 83 ? 0.587 9.370 0.108 1.00 92.06 83 PHE A O 1
ATOM 729 N N . PRO A 1 84 ? -1.126 9.201 -1.336 1.00 90.88 84 PRO A N 1
ATOM 730 C CA . PRO A 1 84 ? -1.048 10.589 -1.788 1.00 90.88 84 PRO A CA 1
ATOM 731 C C . PRO A 1 84 ? -1.198 11.592 -0.642 1.00 90.88 84 PRO A C 1
ATOM 733 O O . PRO A 1 84 ? -1.982 11.383 0.285 1.00 90.88 84 PRO A O 1
ATOM 736 N N . ARG A 1 85 ? -0.485 12.716 -0.730 1.00 91.44 85 ARG A N 1
ATOM 737 C CA . ARG A 1 85 ? -0.554 13.792 0.260 1.00 91.44 85 ARG A CA 1
ATOM 738 C C . ARG A 1 85 ? -1.834 14.598 0.108 1.00 91.44 85 ARG A C 1
ATOM 740 O O . ARG A 1 85 ? -2.158 15.056 -0.986 1.00 91.44 85 ARG A O 1
ATOM 747 N N . ASP A 1 86 ? -2.515 14.837 1.225 1.00 89.69 86 ASP A N 1
ATOM 748 C CA . ASP A 1 86 ? -3.786 15.568 1.279 1.00 89.69 86 ASP A CA 1
ATOM 749 C C . ASP A 1 86 ? -3.787 16.75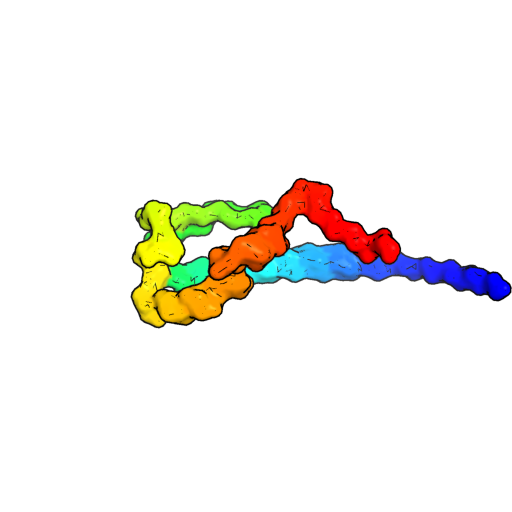6 2.259 1.00 89.69 86 ASP A C 1
ATOM 751 O O . ASP A 1 86 ? -4.780 17.473 2.361 1.00 89.69 86 ASP A O 1
ATOM 755 N N . TYR A 1 87 ? -2.661 17.043 2.921 1.00 88.44 87 TYR A N 1
ATOM 756 C CA . TYR A 1 87 ? -2.556 18.132 3.902 1.00 88.44 87 TYR A CA 1
ATOM 757 C C . TYR A 1 87 ? -2.725 19.544 3.313 1.00 88.44 87 TYR A C 1
ATOM 759 O O . TYR A 1 87 ? -2.959 20.492 4.061 1.00 88.44 87 TYR A O 1
ATOM 767 N N . ASN A 1 88 ? -2.584 19.724 1.993 1.00 91.94 88 ASN A N 1
ATOM 768 C CA . ASN A 1 88 ? -2.965 20.965 1.320 1.00 91.94 88 ASN A CA 1
ATOM 769 C C . ASN A 1 88 ? -3.370 20.740 -0.146 1.00 91.94 88 ASN A C 1
ATOM 771 O O . ASN A 1 88 ? -3.095 19.700 -0.750 1.00 91.94 88 ASN A O 1
ATOM 775 N N . THR A 1 89 ? -4.015 21.753 -0.729 1.00 88.50 89 THR A N 1
ATOM 776 C CA . THR A 1 89 ? -4.554 21.692 -2.094 1.00 88.50 89 THR A CA 1
ATOM 777 C C . THR A 1 89 ? -3.487 21.522 -3.167 1.00 88.50 89 THR A C 1
ATOM 779 O O . THR A 1 89 ? -3.761 20.901 -4.191 1.00 88.50 89 THR A O 1
ATOM 782 N N . ASP A 1 90 ? -2.288 22.062 -2.963 1.00 87.31 90 ASP A N 1
ATOM 783 C CA . ASP A 1 90 ? -1.224 22.034 -3.968 1.00 87.31 90 ASP A CA 1
ATOM 784 C C . ASP A 1 90 ? -0.507 20.681 -3.995 1.00 87.31 90 ASP A C 1
ATOM 786 O O . ASP A 1 90 ? -0.269 20.133 -5.070 1.00 87.31 90 ASP A O 1
ATOM 790 N N . ALA A 1 91 ? -0.251 20.091 -2.826 1.00 86.62 91 ALA A N 1
ATOM 791 C CA . ALA A 1 91 ? 0.284 18.743 -2.675 1.00 86.62 91 ALA A CA 1
ATOM 792 C C . ALA A 1 91 ? -0.693 17.703 -3.240 1.00 86.62 91 ALA A C 1
ATOM 794 O O . ALA A 1 91 ? -0.291 16.870 -4.049 1.00 86.62 91 ALA A O 1
ATOM 795 N N . ALA A 1 92 ? -1.987 17.826 -2.924 1.00 86.94 92 ALA A N 1
ATOM 796 C CA . ALA A 1 92 ? -3.019 16.941 -3.461 1.00 86.94 92 ALA A CA 1
ATOM 797 C C . ALA A 1 92 ? -3.143 17.044 -4.991 1.00 86.94 92 ALA A C 1
ATOM 799 O O . ALA A 1 92 ? -3.303 16.034 -5.678 1.00 86.94 92 ALA A O 1
ATOM 800 N N . LYS A 1 93 ? -3.048 18.258 -5.554 1.00 84.38 93 LYS A N 1
ATOM 801 C CA . LYS A 1 93 ? -3.023 18.459 -7.013 1.00 84.38 93 LYS A CA 1
ATOM 802 C C . LYS A 1 93 ? -1.777 17.856 -7.654 1.00 84.38 93 LYS A C 1
ATOM 804 O O . LYS A 1 93 ? -1.889 17.272 -8.725 1.00 84.38 93 LYS A O 1
ATOM 809 N N . PHE A 1 94 ? -0.615 18.001 -7.021 1.00 81.88 94 PHE A N 1
ATOM 810 C CA . PHE A 1 94 ? 0.642 17.458 -7.529 1.00 81.88 94 PHE A CA 1
ATOM 811 C C . PHE A 1 94 ? 0.659 15.922 -7.512 1.00 81.88 94 PHE A C 1
ATOM 813 O O . PHE A 1 94 ? 1.117 15.303 -8.473 1.00 81.88 94 PHE A O 1
ATOM 820 N N . ASP A 1 95 ? 0.132 15.308 -6.450 1.00 82.81 95 ASP A N 1
ATOM 821 C CA . ASP A 1 95 ? 0.103 13.850 -6.299 1.00 82.81 95 ASP A CA 1
ATOM 822 C C . ASP A 1 95 ? -1.007 13.186 -7.131 1.00 82.81 95 ASP A C 1
ATOM 824 O O . ASP A 1 95 ? -0.874 12.016 -7.499 1.00 82.81 95 ASP A O 1
ATOM 828 N N . ARG A 1 96 ? -2.065 13.922 -7.517 1.00 73.00 96 ARG A N 1
ATOM 829 C CA . ARG A 1 96 ? -3.029 13.482 -8.545 1.00 73.00 96 ARG A CA 1
ATOM 830 C C . ARG A 1 96 ? -2.355 13.433 -9.917 1.00 73.00 96 ARG A C 1
ATOM 832 O O . ARG A 1 96 ? -2.539 14.303 -10.767 1.00 73.00 96 ARG A O 1
ATOM 839 N N . ARG A 1 97 ? -1.621 12.354 -10.178 1.00 64.12 97 ARG A N 1
ATOM 840 C CA . ARG A 1 97 ? -1.215 12.000 -11.538 1.00 64.12 97 ARG A CA 1
ATOM 841 C C . ARG A 1 97 ? -2.452 11.543 -12.301 1.00 64.12 97 ARG A C 1
ATOM 843 O O . ARG A 1 97 ? -3.070 10.541 -11.959 1.00 64.12 97 ARG A O 1
ATOM 850 N N . THR A 1 98 ? -2.832 12.308 -13.318 1.00 55.41 98 THR A N 1
ATOM 851 C CA . THR A 1 98 ? -3.914 11.927 -14.229 1.00 55.41 98 THR A CA 1
ATOM 852 C C . THR A 1 98 ? -3.313 11.021 -15.307 1.00 55.41 98 THR A C 1
ATOM 854 O O . THR A 1 98 ? -2.383 11.464 -15.987 1.00 55.41 98 THR A O 1
ATOM 857 N N . PRO A 1 99 ? -3.791 9.776 -15.482 1.00 46.41 99 PRO A N 1
ATOM 858 C CA . PRO A 1 99 ? -3.348 8.923 -16.581 1.00 46.41 99 PRO A CA 1
ATOM 859 C C . PRO A 1 99 ? -3.500 9.665 -17.919 1.00 46.41 99 PRO A C 1
ATOM 861 O O . PRO A 1 99 ? -4.577 10.169 -18.224 1.00 46.41 99 PRO A O 1
ATOM 864 N N . GLY A 1 100 ? -2.414 9.784 -18.689 1.00 52.09 100 GLY A N 1
ATOM 865 C CA . GLY A 1 100 ? -2.389 10.512 -19.967 1.00 52.09 100 GLY A CA 1
ATOM 866 C C . GLY A 1 100 ? -1.904 11.969 -19.908 1.00 52.09 100 GLY A C 1
ATOM 867 O O . GLY A 1 100 ? -1.582 12.520 -20.955 1.00 52.09 100 GLY A O 1
ATOM 868 N N . LEU A 1 101 ? -1.760 12.576 -18.721 1.00 52.25 101 LEU A N 1
ATOM 869 C CA . LEU A 1 101 ? -0.960 13.795 -18.535 1.00 52.25 101 LEU A CA 1
ATOM 870 C C . LEU A 1 101 ? 0.452 13.395 -18.094 1.00 52.25 101 LEU A C 1
ATOM 872 O O . LEU A 1 101 ? 0.808 13.488 -16.917 1.00 52.25 101 LEU A O 1
ATOM 876 N N . PHE A 1 102 ? 1.267 12.913 -19.030 1.00 54.06 102 PHE A N 1
ATOM 877 C CA . PHE A 1 102 ? 2.705 12.897 -18.779 1.00 54.06 102 PHE A CA 1
ATOM 878 C C . PHE A 1 102 ? 3.184 14.347 -18.641 1.00 54.06 102 PHE A C 1
ATOM 880 O O . PHE A 1 102 ? 2.721 15.235 -19.357 1.00 54.06 102 PHE A O 1
ATOM 887 N N . LYS A 1 103 ? 4.085 14.594 -17.686 1.00 50.53 103 LYS A N 1
ATOM 888 C CA . LYS A 1 103 ? 4.867 15.835 -17.659 1.00 50.53 103 LYS A CA 1
ATOM 889 C C . LYS A 1 103 ? 5.594 15.938 -19.002 1.00 50.53 103 LYS A C 1
ATOM 891 O O . LYS A 1 103 ? 6.131 14.926 -19.446 1.00 50.53 103 LYS A O 1
ATOM 896 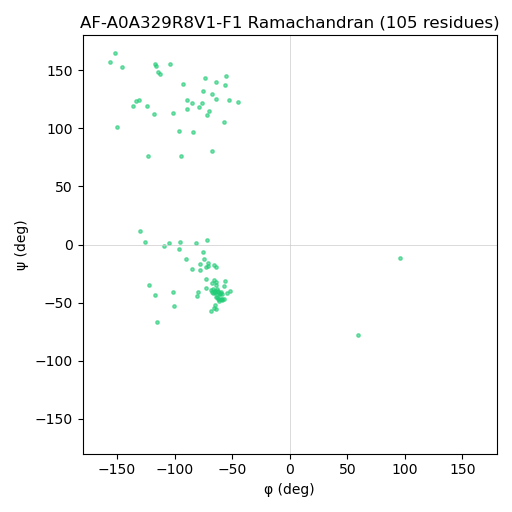N N . ASP A 1 104 ? 5.640 17.121 -19.613 1.00 46.78 104 ASP A N 1
ATOM 897 C CA . ASP A 1 104 ? 6.586 17.368 -20.705 1.00 46.78 104 ASP A CA 1
ATOM 898 C C . ASP A 1 104 ? 7.989 17.082 -20.164 1.00 46.78 104 ASP A C 1
ATOM 900 O O . ASP A 1 104 ? 8.509 17.814 -19.321 1.00 46.78 104 ASP A O 1
ATOM 904 N N . GLU A 1 105 ? 8.563 15.949 -20.566 1.00 46.31 105 GLU A N 1
ATOM 905 C CA . GLU A 1 105 ? 9.879 15.534 -20.079 1.00 46.31 105 GLU A CA 1
ATOM 906 C C . GLU A 1 105 ? 11.002 16.308 -20.784 1.00 46.31 105 GLU A C 1
ATOM 908 O O . GLU A 1 105 ? 12.121 16.346 -20.277 1.00 46.31 105 GLU A O 1
ATOM 913 N N . TRP A 1 106 ? 10.696 16.957 -21.918 1.00 43.62 106 TRP A N 1
ATOM 914 C CA . TRP A 1 106 ? 11.660 17.676 -22.752 1.00 43.62 106 TRP A CA 1
ATOM 915 C C . TRP A 1 106 ? 11.008 18.861 -23.480 1.00 43.62 106 TRP A C 1
ATOM 917 O O . TRP A 1 106 ? 10.376 18.681 -24.521 1.00 43.62 106 TRP A O 1
ATOM 927 N N . SER A 1 107 ? 11.214 20.067 -22.949 1.00 40.62 107 SER A N 1
ATOM 928 C CA . SER A 1 107 ? 11.008 21.351 -23.640 1.00 40.62 107 SER A CA 1
ATOM 929 C C . SER A 1 107 ? 12.335 22.073 -23.813 1.00 40.62 107 SER A C 1
ATOM 931 O O . SER A 1 107 ? 13.065 22.131 -22.795 1.00 40.62 107 SER A O 1
#